Protein AF-A0A2V8IIF2-F1 (afdb_monomer)

Radius of gyration: 19.31 Å; Cα contacts (8 Å, |Δi|>4): 99; chains: 1; bounding box: 40×43×53 Å

Solvent-accessible surface area (backbone atoms only — not comparable t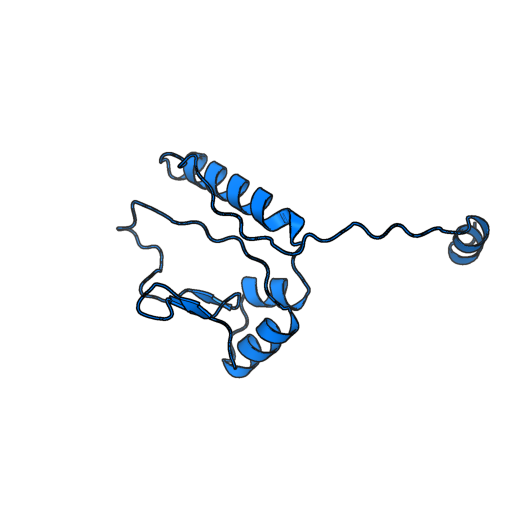o full-atom values): 7778 Å² total; per-residue (Å²): 139,75,65,63,38,61,63,99,86,48,75,47,25,42,50,62,49,45,80,28,81,90,73,53,88,54,96,81,60,86,79,83,87,87,86,56,81,77,66,63,26,68,60,32,46,52,42,28,61,74,69,70,45,87,36,78,55,23,60,44,32,46,72,57,64,67,64,84,45,24,62,58,52,42,55,52,49,52,52,50,41,38,76,75,72,51,79,79,86,74,89,78,80,91,81,90,69,94,76,75,83,75,85,84,85,80,93,78,59,67,68,59,53,25,67,73,73,75,96

Sequence (119 aa):
SMLVIADAKRAVAVAGVMGGAETEISSATKNVLLESANFDPLSIRKTSRALGLTTEASYRFERGADVEMARFACDRAAVLIEEVAGGTIFRDVIDVYPRRRTPVTATLRRQKIQGFLGV

Foldseek 3Di:
DFDFDDDPPGGQARPQFGGHPVLDDDPPDDDDDDFQDADQLVRLVVVCVVVVGDDPRSVCNVVGDDGVCRVVVRVVVQVVCCVPVNDDDDPDDDDDDPDDDDDDDDDDDPVVVCVVVVD

Structure (mmCIF, N/CA/C/O backbone):
data_AF-A0A2V8IIF2-F1
#
_entry.id   AF-A0A2V8IIF2-F1
#
loop_
_atom_site.group_PDB
_atom_site.id
_atom_site.type_symbol
_atom_site.label_atom_id
_atom_site.label_alt_id
_atom_site.label_comp_id
_atom_site.label_asym_id
_atom_site.label_entity_id
_atom_site.label_seq_id
_atom_site.pdbx_PDB_ins_code
_atom_site.Cartn_x
_atom_site.Cartn_y
_atom_site.Cartn_z
_atom_site.occupancy
_atom_site.B_iso_or_equiv
_atom_site.auth_seq_id
_atom_site.auth_comp_id
_atom_site.auth_asym_id
_atom_site.auth_atom_id
_atom_site.pdbx_PDB_model_num
ATOM 1 N N . SER A 1 1 ? -2.866 -18.467 8.503 1.00 80.88 1 SER A N 1
ATOM 2 C CA . SER A 1 1 ? -2.631 -18.206 7.070 1.00 80.88 1 SER A CA 1
ATOM 3 C C . SER A 1 1 ? -2.069 -16.802 6.913 1.00 80.88 1 SER A C 1
ATOM 5 O O . SER A 1 1 ? -2.293 -15.983 7.799 1.00 80.88 1 SER A O 1
ATOM 7 N N . MET A 1 2 ? -1.306 -16.547 5.848 1.00 94.62 2 MET A N 1
ATOM 8 C CA . MET A 1 2 ? -0.785 -15.219 5.489 1.00 94.62 2 MET A CA 1
ATOM 9 C C . MET A 1 2 ? -1.545 -14.708 4.264 1.00 94.62 2 MET A C 1
ATOM 11 O O . MET A 1 2 ? -1.897 -15.509 3.397 1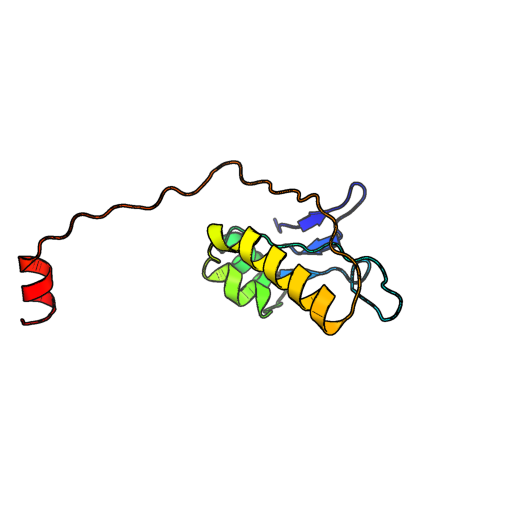.00 94.62 2 MET A O 1
ATOM 15 N N . LEU A 1 3 ? -1.817 -13.404 4.208 1.00 97.56 3 LEU A N 1
ATOM 16 C CA . LEU A 1 3 ? -2.445 -12.774 3.047 1.00 97.56 3 LEU A CA 1
ATOM 17 C C . LEU A 1 3 ? -1.384 -12.485 1.978 1.00 97.56 3 LEU A C 1
ATOM 19 O O . LEU A 1 3 ? -0.294 -12.007 2.293 1.00 97.56 3 LEU A O 1
ATOM 23 N N . VAL A 1 4 ? -1.718 -12.753 0.720 1.00 97.94 4 VAL A N 1
ATOM 24 C CA . VAL A 1 4 ? -0.845 -12.498 -0.429 1.00 97.94 4 VAL A CA 1
ATOM 25 C C . VAL A 1 4 ? -1.571 -11.657 -1.465 1.00 97.94 4 VAL A C 1
ATOM 27 O O . VAL A 1 4 ? -2.793 -11.741 -1.589 1.00 97.94 4 VAL A O 1
ATOM 30 N N . ILE A 1 5 ? -0.803 -10.880 -2.219 1.00 97.81 5 ILE A N 1
ATOM 31 C CA . ILE A 1 5 ? -1.241 -10.346 -3.509 1.00 97.81 5 ILE A CA 1
ATOM 32 C C . ILE A 1 5 ? -0.779 -11.349 -4.558 1.00 97.81 5 ILE A C 1
ATOM 34 O O . ILE A 1 5 ? 0.348 -11.847 -4.481 1.00 97.81 5 ILE A O 1
ATOM 38 N N . ALA A 1 6 ? -1.651 -11.689 -5.498 1.00 97.44 6 ALA A N 1
ATOM 39 C CA . ALA A 1 6 ? -1.392 -12.711 -6.499 1.00 97.44 6 ALA A CA 1
ATOM 40 C C . ALA A 1 6 ? -1.860 -12.254 -7.876 1.00 97.44 6 ALA A C 1
ATOM 42 O O . ALA A 1 6 ? -2.873 -11.563 -8.001 1.00 97.44 6 ALA A O 1
ATOM 43 N N . ASP A 1 7 ? -1.123 -12.674 -8.897 1.00 95.44 7 ASP A N 1
ATOM 44 C CA . ASP A 1 7 ? -1.596 -12.648 -10.273 1.00 95.44 7 ASP A CA 1
ATOM 45 C C . ASP A 1 7 ? -2.402 -13.929 -10.580 1.00 95.44 7 ASP A C 1
ATOM 47 O O . ASP A 1 7 ? -2.711 -14.732 -9.696 1.00 95.44 7 ASP A O 1
ATOM 51 N N . ALA A 1 8 ? -2.753 -14.143 -11.849 1.00 96.62 8 ALA A N 1
ATOM 52 C CA . ALA A 1 8 ? -3.527 -15.311 -12.274 1.00 96.62 8 ALA A CA 1
ATOM 53 C C . ALA A 1 8 ? -2.807 -16.665 -12.082 1.00 96.62 8 ALA A C 1
ATOM 55 O O . ALA A 1 8 ? -3.437 -17.713 -12.222 1.00 96.62 8 ALA A O 1
ATOM 56 N N . LYS A 1 9 ? -1.496 -16.667 -11.823 1.00 95.44 9 LYS A N 1
ATOM 57 C CA . LYS A 1 9 ? -0.646 -17.862 -11.760 1.00 95.44 9 LYS A CA 1
ATOM 58 C C . LYS A 1 9 ? -0.034 -18.082 -10.378 1.00 95.44 9 LYS A C 1
ATOM 60 O O . LYS A 1 9 ? 0.148 -19.236 -9.993 1.00 95.44 9 LYS A O 1
ATOM 65 N N . ARG A 1 10 ? 0.339 -17.021 -9.656 1.00 95.81 10 ARG A N 1
ATOM 66 C CA . ARG A 1 10 ? 1.125 -17.111 -8.416 1.00 95.81 10 ARG A CA 1
ATOM 67 C C . ARG A 1 10 ? 1.015 -15.873 -7.527 1.00 95.81 10 ARG A C 1
ATOM 69 O O . ARG A 1 10 ? 0.608 -14.798 -7.952 1.00 95.81 10 ARG A O 1
ATOM 76 N N . ALA A 1 11 ? 1.444 -16.035 -6.277 1.00 97.12 11 ALA A N 1
ATOM 77 C CA . ALA A 1 11 ? 1.664 -14.920 -5.363 1.00 97.12 11 ALA A CA 1
ATOM 78 C C . ALA A 1 11 ? 2.839 -14.048 -5.834 1.00 97.12 11 ALA A C 1
ATOM 80 O O . ALA A 1 11 ? 3.874 -14.574 -6.241 1.00 97.12 11 ALA A O 1
ATOM 81 N N . VAL A 1 12 ? 2.676 -12.730 -5.732 1.00 97.56 12 VAL A N 1
ATOM 82 C CA . VAL A 1 12 ? 3.665 -11.717 -6.130 1.00 97.56 12 VAL A CA 1
ATOM 83 C C . VAL A 1 12 ? 4.109 -10.825 -4.971 1.00 97.56 12 VAL A C 1
ATOM 85 O O . VAL A 1 12 ? 5.128 -10.159 -5.081 1.00 97.56 12 VAL A O 1
ATOM 88 N N . ALA A 1 13 ? 3.390 -10.811 -3.845 1.00 97.69 13 ALA A N 1
ATOM 89 C CA . ALA A 1 13 ? 3.796 -10.078 -2.646 1.00 97.69 13 ALA A CA 1
ATOM 90 C C . ALA A 1 13 ? 3.147 -10.641 -1.376 1.00 97.69 13 ALA A C 1
ATOM 92 O O . ALA A 1 13 ? 2.071 -11.250 -1.417 1.00 97.69 13 ALA A O 1
ATOM 93 N N . VAL A 1 14 ? 3.781 -10.383 -0.230 1.00 97.88 14 VAL A N 1
ATOM 94 C CA . VAL A 1 14 ? 3.171 -10.574 1.090 1.00 97.88 14 VAL A CA 1
ATOM 95 C C . VAL A 1 14 ? 2.416 -9.295 1.428 1.00 97.88 14 VAL A C 1
ATOM 97 O O . VAL A 1 14 ? 3.024 -8.259 1.715 1.00 97.88 14 VAL A O 1
ATOM 100 N N . ALA A 1 15 ? 1.088 -9.372 1.369 1.00 97.88 15 ALA A N 1
ATOM 101 C CA . ALA A 1 15 ? 0.208 -8.212 1.425 1.00 97.88 15 ALA A CA 1
ATOM 102 C C . ALA A 1 15 ? 0.476 -7.362 2.672 1.00 97.88 15 ALA A C 1
ATOM 104 O O . ALA A 1 15 ? 0.496 -7.883 3.787 1.00 97.88 15 ALA A O 1
ATOM 105 N N . GLY A 1 16 ? 0.718 -6.065 2.473 1.00 97.19 16 GLY A N 1
ATOM 106 C CA . GLY A 1 16 ? 0.998 -5.105 3.545 1.00 97.19 16 GLY A CA 1
ATOM 107 C C . GLY A 1 16 ? 2.311 -5.319 4.308 1.00 97.19 16 GLY A C 1
ATOM 108 O O . GLY A 1 16 ? 2.523 -4.651 5.319 1.00 97.19 16 GLY A O 1
ATOM 109 N N . VAL A 1 17 ? 3.187 -6.228 3.863 1.00 98.00 17 VAL A N 1
ATOM 110 C CA . VAL A 1 17 ? 4.476 -6.510 4.518 1.00 98.00 17 VAL A CA 1
ATOM 111 C C . VAL A 1 17 ? 5.649 -6.251 3.581 1.00 98.00 17 VAL A C 1
ATOM 113 O O . VAL A 1 17 ? 6.506 -5.432 3.916 1.00 98.00 17 VAL A O 1
ATOM 116 N N . MET A 1 18 ? 5.699 -6.931 2.431 1.00 97.88 18 MET A N 1
ATOM 117 C CA . MET A 1 18 ? 6.830 -6.860 1.502 1.00 97.88 18 MET A CA 1
ATOM 118 C C . MET A 1 18 ? 6.410 -7.241 0.076 1.00 97.88 18 MET A C 1
ATOM 120 O O . MET A 1 18 ? 5.660 -8.201 -0.113 1.00 97.88 18 MET A O 1
ATOM 124 N N . GLY A 1 19 ? 6.930 -6.517 -0.918 1.00 97.31 19 GLY A N 1
ATOM 125 C CA . GLY A 1 19 ? 6.803 -6.878 -2.333 1.00 97.31 19 GLY A CA 1
ATOM 126 C C . GLY A 1 19 ? 7.636 -8.112 -2.699 1.00 97.31 19 GLY A C 1
ATOM 127 O O . GLY A 1 19 ? 8.587 -8.460 -2.003 1.00 97.31 19 GLY A O 1
ATOM 128 N N . GLY A 1 20 ? 7.284 -8.797 -3.784 1.00 96.00 20 GLY A N 1
ATOM 129 C CA . GLY A 1 20 ? 8.104 -9.878 -4.332 1.00 96.00 20 GLY A CA 1
ATOM 130 C C . GLY A 1 20 ? 9.169 -9.355 -5.291 1.00 96.00 20 GLY A C 1
ATOM 131 O O . GLY A 1 20 ? 8.926 -8.418 -6.048 1.00 96.00 20 GLY A O 1
ATOM 132 N N . ALA A 1 21 ? 10.329 -10.013 -5.294 1.00 95.31 21 ALA A N 1
ATOM 133 C CA . ALA A 1 21 ? 11.478 -9.641 -6.124 1.00 95.31 21 ALA A CA 1
ATOM 134 C C . ALA A 1 21 ? 11.172 -9.650 -7.634 1.00 95.31 21 ALA A C 1
ATOM 136 O O . ALA A 1 21 ? 11.714 -8.857 -8.392 1.00 95.31 21 ALA A O 1
ATOM 137 N N . GLU A 1 22 ? 10.278 -10.528 -8.093 1.00 92.69 22 GLU A N 1
ATOM 138 C CA . GLU A 1 22 ? 9.939 -10.637 -9.520 1.00 92.69 22 GLU A CA 1
ATOM 139 C C . GLU A 1 22 ? 9.074 -9.479 -10.035 1.00 92.69 22 GLU A C 1
ATOM 141 O O . GLU A 1 22 ? 9.035 -9.234 -11.239 1.00 92.69 22 GLU A O 1
ATOM 146 N N . THR A 1 23 ? 8.374 -8.779 -9.140 1.00 94.12 23 THR A N 1
ATOM 147 C CA . THR A 1 23 ? 7.549 -7.601 -9.460 1.00 94.12 23 THR A CA 1
ATOM 148 C C . THR A 1 23 ? 8.174 -6.300 -8.961 1.00 94.12 23 THR A C 1
ATOM 150 O O . THR A 1 23 ? 7.532 -5.253 -8.992 1.00 94.12 23 THR A O 1
ATOM 153 N N . GLU A 1 24 ? 9.410 -6.360 -8.466 1.00 96.75 24 GLU A N 1
ATOM 154 C CA . GLU A 1 24 ? 10.143 -5.198 -7.984 1.00 96.75 24 GLU A CA 1
ATOM 155 C C . GLU A 1 24 ? 10.468 -4.234 -9.137 1.00 96.75 24 GLU A C 1
ATOM 157 O O . GLU A 1 24 ? 10.727 -4.633 -10.276 1.00 96.75 24 GLU A O 1
ATOM 162 N N . ILE A 1 25 ? 10.458 -2.933 -8.842 1.00 96.81 25 ILE A N 1
ATOM 163 C CA . ILE A 1 25 ? 10.897 -1.909 -9.791 1.00 96.81 25 ILE A CA 1
ATOM 164 C C . ILE A 1 25 ? 12.419 -1.997 -9.951 1.00 96.81 25 ILE A C 1
ATOM 166 O O . ILE A 1 25 ? 13.159 -2.014 -8.974 1.00 96.81 25 ILE A O 1
ATOM 170 N N . SER A 1 26 ? 12.897 -1.981 -11.194 1.00 97.06 26 SER A N 1
ATOM 171 C CA . SER A 1 26 ? 14.322 -1.955 -11.533 1.00 97.06 26 SER A CA 1
ATOM 172 C C . SER A 1 26 ? 14.649 -0.776 -12.451 1.00 97.06 26 SER A C 1
ATOM 174 O O . SER A 1 26 ? 13.760 -0.073 -12.933 1.00 97.06 26 SER A O 1
ATOM 176 N N . SER A 1 27 ? 15.931 -0.586 -12.772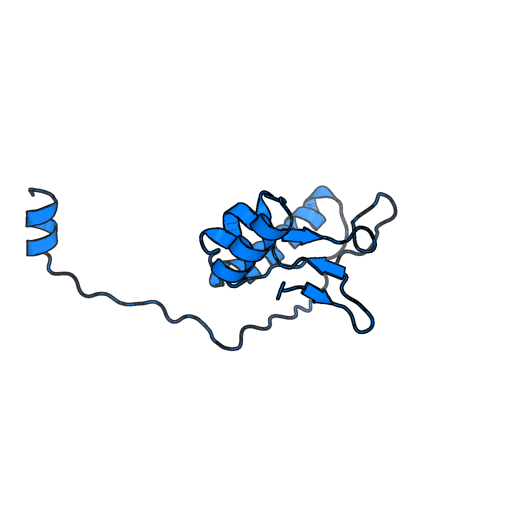 1.00 96.44 27 SER A N 1
ATOM 177 C CA . SER A 1 27 ? 16.371 0.415 -13.757 1.00 96.44 27 SER A CA 1
ATOM 178 C C . SER A 1 27 ? 15.803 0.187 -15.165 1.00 96.44 27 SER A C 1
ATOM 180 O O . SER A 1 27 ? 15.751 1.116 -15.973 1.00 96.44 27 SER A O 1
ATOM 182 N N . ALA A 1 28 ? 15.358 -1.036 -15.466 1.00 97.06 28 ALA A N 1
ATOM 183 C CA . ALA A 1 28 ? 14.729 -1.379 -16.733 1.00 97.06 28 ALA A CA 1
ATOM 184 C C . ALA A 1 28 ? 13.215 -1.095 -16.754 1.00 97.06 28 ALA A C 1
ATOM 186 O O . ALA A 1 28 ? 12.616 -1.117 -17.831 1.00 97.06 28 ALA A O 1
ATOM 187 N N . THR A 1 29 ? 12.586 -0.820 -15.605 1.00 97.19 29 THR A N 1
ATOM 188 C CA . THR A 1 29 ? 11.135 -0.617 -15.513 1.00 97.19 29 THR A CA 1
ATOM 189 C C . THR A 1 29 ? 10.704 0.628 -16.287 1.00 97.19 29 THR A C 1
ATOM 191 O O . THR A 1 29 ? 11.252 1.714 -16.114 1.00 97.19 29 THR A O 1
ATOM 194 N N . LYS A 1 30 ? 9.705 0.458 -17.161 1.00 95.69 30 LYS A N 1
ATOM 195 C CA . LYS A 1 30 ? 9.105 1.539 -17.967 1.00 95.69 30 LYS A CA 1
ATOM 196 C C . LYS A 1 30 ? 7.638 1.791 -17.648 1.00 95.69 30 LYS A C 1
ATOM 198 O O . LYS A 1 30 ? 7.176 2.912 -17.793 1.00 95.69 30 LYS A O 1
ATOM 203 N N . ASN A 1 31 ? 6.930 0.753 -17.213 1.00 96.50 31 ASN A N 1
ATOM 204 C CA . ASN A 1 31 ? 5.521 0.810 -16.856 1.00 96.50 31 ASN A CA 1
ATOM 205 C C . ASN A 1 31 ? 5.380 0.361 -15.405 1.00 96.50 31 ASN A C 1
ATOM 207 O O . ASN A 1 31 ? 5.978 -0.644 -15.017 1.00 96.50 31 ASN A O 1
ATOM 211 N N . VAL A 1 32 ? 4.600 1.101 -14.624 1.00 96.31 32 VAL A N 1
ATOM 212 C CA . VAL A 1 32 ? 4.408 0.852 -13.194 1.00 96.31 32 VAL A CA 1
ATOM 213 C C . VAL A 1 32 ? 2.918 0.725 -12.916 1.00 96.31 32 VAL A C 1
ATOM 215 O O . VAL A 1 32 ? 2.131 1.568 -13.339 1.00 96.31 32 VAL A O 1
ATOM 218 N N . LEU A 1 33 ? 2.544 -0.324 -12.187 1.00 96.25 33 LEU A N 1
ATOM 219 C CA . LEU A 1 33 ? 1.231 -0.439 -11.566 1.00 96.25 33 LEU A CA 1
ATOM 220 C C . LEU A 1 33 ? 1.358 0.018 -10.112 1.00 96.25 33 LEU A C 1
ATOM 222 O O . LEU A 1 33 ? 2.172 -0.528 -9.369 1.00 96.25 33 LEU A O 1
ATOM 226 N N . LEU A 1 34 ? 0.570 1.015 -9.713 1.00 96.94 34 LEU A N 1
ATOM 227 C CA . LEU A 1 34 ? 0.543 1.488 -8.333 1.00 96.94 34 LEU A CA 1
ATOM 228 C C . LEU A 1 34 ? -0.517 0.733 -7.535 1.00 96.94 34 LEU A C 1
ATOM 230 O O . LEU A 1 34 ? -1.694 0.731 -7.888 1.00 96.94 34 LEU A O 1
ATOM 234 N N . GLU A 1 35 ? -0.086 0.123 -6.436 1.00 97.50 35 GLU A N 1
ATOM 235 C CA . GLU A 1 35 ? -0.970 -0.460 -5.435 1.00 97.50 35 GLU A CA 1
ATOM 236 C C . GLU A 1 35 ? -1.096 0.493 -4.242 1.00 97.50 35 GLU A C 1
ATOM 238 O O . GLU A 1 35 ? -0.101 0.884 -3.630 1.00 97.50 35 GLU A O 1
ATOM 243 N N . SER A 1 36 ? -2.332 0.827 -3.879 1.00 97.31 36 SER A N 1
ATOM 244 C CA . SER A 1 36 ? -2.659 1.494 -2.621 1.00 97.31 36 SER A CA 1
ATOM 245 C C . SER A 1 36 ? -3.832 0.763 -1.989 1.00 97.31 36 SER A C 1
ATOM 247 O O . SER A 1 36 ? -4.933 0.740 -2.540 1.00 97.31 36 SER A O 1
ATOM 249 N N . ALA A 1 37 ? -3.580 0.111 -0.861 1.00 96.81 37 ALA A N 1
ATOM 250 C CA . ALA A 1 37 ? -4.490 -0.865 -0.284 1.00 96.81 37 ALA A CA 1
ATOM 251 C C . ALA A 1 37 ? -4.675 -0.652 1.219 1.00 96.81 37 ALA A C 1
ATOM 253 O O . ALA A 1 37 ? -3.904 0.043 1.882 1.00 96.81 37 ALA A O 1
ATOM 254 N N . ASN A 1 38 ? -5.709 -1.288 1.763 1.00 96.00 38 ASN A N 1
ATOM 255 C CA . ASN A 1 38 ? -5.958 -1.373 3.193 1.00 96.00 38 ASN A CA 1
ATOM 256 C C . ASN A 1 38 ? -6.093 -2.848 3.581 1.00 96.00 38 ASN A C 1
ATOM 258 O O . ASN A 1 38 ? -6.805 -3.605 2.920 1.00 96.00 38 ASN A O 1
ATOM 262 N N . PHE A 1 39 ? -5.409 -3.251 4.647 1.00 96.44 39 PHE A N 1
ATOM 263 C CA . PHE A 1 39 ? -5.374 -4.636 5.104 1.00 96.44 39 PHE A CA 1
ATOM 264 C C . PHE A 1 39 ? -5.822 -4.735 6.558 1.00 96.44 39 PHE A C 1
ATOM 266 O O . PHE A 1 39 ? -5.652 -3.795 7.333 1.00 96.44 39 PHE A O 1
ATOM 273 N N . ASP A 1 40 ? -6.342 -5.904 6.941 1.00 95.88 40 ASP A N 1
ATOM 274 C CA . ASP A 1 40 ? -6.673 -6.197 8.335 1.00 95.88 40 ASP A CA 1
ATOM 275 C C . ASP A 1 40 ? -5.419 -6.069 9.231 1.00 95.88 40 ASP A C 1
ATOM 277 O O . ASP A 1 40 ? -4.465 -6.839 9.053 1.00 95.88 40 ASP A O 1
ATOM 281 N N . PRO A 1 41 ? -5.399 -5.144 10.213 1.00 97.25 41 PRO A N 1
ATOM 282 C CA . PRO A 1 41 ? -4.211 -4.882 11.026 1.00 97.25 41 PRO A CA 1
ATOM 283 C C . PRO A 1 41 ? -3.708 -6.108 11.796 1.00 97.25 41 PRO A C 1
ATOM 285 O O . PRO A 1 41 ? -2.500 -6.295 11.970 1.00 97.25 41 PRO A O 1
ATOM 288 N N . LEU A 1 42 ? -4.623 -6.978 12.243 1.00 97.25 42 LEU A N 1
ATOM 289 C CA . LEU A 1 42 ? -4.272 -8.191 12.982 1.00 97.25 42 LEU A CA 1
ATOM 290 C C . LEU A 1 42 ? -3.596 -9.226 12.076 1.00 97.25 42 LEU A C 1
ATOM 292 O O . LEU A 1 42 ? -2.640 -9.879 12.505 1.00 97.25 42 LEU A O 1
ATOM 296 N N . SER A 1 43 ? -4.063 -9.369 10.837 1.00 97.69 43 SER A N 1
ATOM 297 C CA . SER A 1 43 ? -3.458 -10.217 9.808 1.00 97.69 43 SER A CA 1
ATOM 298 C C . SER A 1 43 ? -2.038 -9.762 9.469 1.00 97.69 43 SER A C 1
ATOM 300 O O . SER A 1 43 ? -1.114 -10.586 9.475 1.00 97.69 43 SER A O 1
ATOM 302 N N . ILE A 1 44 ? -1.832 -8.452 9.275 1.00 98.12 44 ILE A N 1
ATOM 303 C CA . ILE A 1 44 ? -0.498 -7.886 9.025 1.00 98.12 44 ILE A CA 1
ATOM 304 C C . ILE A 1 44 ? 0.430 -8.145 10.207 1.00 98.12 44 ILE A C 1
ATOM 306 O O . ILE A 1 44 ? 1.512 -8.697 10.016 1.00 98.12 44 ILE A O 1
ATOM 310 N N . ARG A 1 45 ? -0.015 -7.860 11.437 1.00 97.56 45 ARG A N 1
ATOM 311 C CA . ARG A 1 45 ? 0.782 -8.094 12.652 1.00 97.56 45 ARG A CA 1
ATOM 312 C C . ARG A 1 45 ? 1.222 -9.545 12.797 1.00 97.56 45 ARG A C 1
ATOM 314 O O . ARG A 1 45 ? 2.369 -9.819 13.148 1.00 97.56 45 ARG A O 1
ATOM 321 N N . LYS A 1 46 ? 0.305 -10.488 12.561 1.00 97.94 46 LYS A N 1
ATOM 322 C CA . LYS A 1 46 ? 0.603 -11.926 12.628 1.00 97.94 46 LYS A CA 1
ATOM 323 C C . LYS A 1 46 ? 1.624 -12.322 11.561 1.00 97.94 46 LYS A C 1
ATOM 325 O O . LYS A 1 46 ? 2.567 -13.038 11.880 1.00 97.94 46 LYS A O 1
ATOM 330 N N . THR A 1 47 ? 1.454 -11.834 10.335 1.00 98.25 47 THR A N 1
ATOM 331 C CA . THR A 1 47 ? 2.324 -12.150 9.192 1.00 98.25 47 THR A CA 1
ATOM 332 C C . THR A 1 47 ? 3.727 -11.557 9.361 1.00 98.25 47 THR A C 1
ATOM 334 O O . THR A 1 47 ? 4.707 -12.294 9.294 1.00 98.25 47 THR A O 1
ATOM 337 N N . SER A 1 48 ?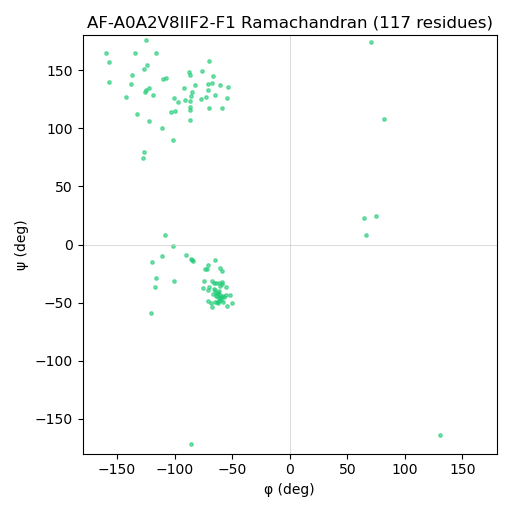 3.819 -10.264 9.683 1.00 97.69 48 SER A N 1
ATOM 338 C CA . SER A 1 48 ? 5.053 -9.529 10.011 1.00 97.69 48 SER A CA 1
ATOM 339 C C . SER A 1 48 ? 5.887 -10.265 11.068 1.00 97.69 48 SER A C 1
ATOM 341 O O . SER A 1 48 ? 7.057 -10.580 10.848 1.00 97.69 48 SER A O 1
ATOM 343 N N . ARG A 1 49 ? 5.255 -10.662 12.184 1.00 97.31 49 ARG A N 1
ATOM 344 C CA . ARG A 1 49 ? 5.916 -11.426 13.255 1.00 97.31 49 ARG A CA 1
ATOM 345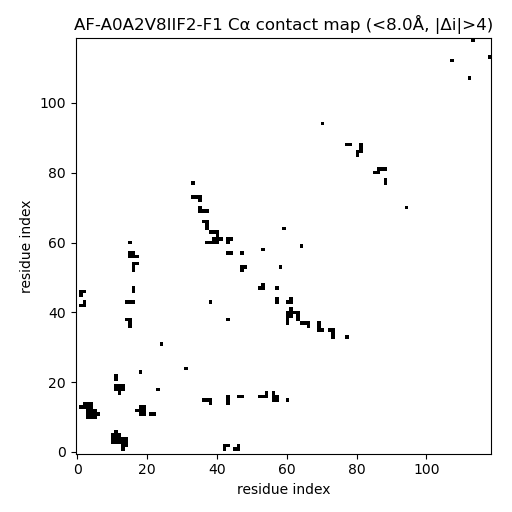 C C . ARG A 1 49 ? 6.337 -12.827 12.834 1.00 97.31 49 ARG A C 1
ATOM 347 O O . ARG A 1 49 ? 7.429 -13.247 13.196 1.00 97.31 49 ARG A O 1
ATOM 354 N N . ALA A 1 50 ? 5.486 -13.548 12.107 1.00 98.00 50 ALA A N 1
ATOM 355 C CA . ALA A 1 50 ? 5.787 -14.910 11.672 1.00 98.00 50 ALA A CA 1
ATOM 356 C C . ALA A 1 50 ? 6.986 -14.966 10.713 1.00 98.00 50 ALA A C 1
ATOM 358 O O . ALA A 1 50 ? 7.740 -15.933 10.744 1.00 98.00 50 ALA A O 1
ATOM 359 N N . LEU A 1 51 ? 7.167 -13.929 9.892 1.00 97.44 51 LEU A N 1
ATOM 360 C CA . LEU A 1 51 ? 8.291 -13.810 8.962 1.00 97.44 51 LEU A CA 1
ATOM 361 C C . LEU A 1 51 ? 9.513 -13.104 9.572 1.00 97.44 51 LEU A C 1
ATOM 363 O O . LEU A 1 51 ? 10.563 -13.068 8.941 1.00 97.44 51 LEU A O 1
ATOM 367 N N . GLY A 1 52 ? 9.389 -12.517 10.768 1.00 97.69 52 GLY A N 1
ATOM 368 C CA . GLY A 1 52 ? 10.437 -11.674 11.351 1.00 97.69 52 GLY A CA 1
ATOM 369 C C . GLY A 1 52 ? 10.707 -10.393 10.551 1.00 97.69 52 GLY A C 1
ATOM 370 O O . GLY A 1 52 ? 11.794 -9.830 10.649 1.00 97.69 52 GLY A O 1
ATOM 371 N N . LEU A 1 53 ? 9.735 -9.930 9.755 1.00 96.94 53 LEU A N 1
ATOM 372 C CA . LEU A 1 53 ? 9.873 -8.796 8.839 1.00 96.94 53 LEU A CA 1
ATOM 373 C C . LEU A 1 53 ? 9.038 -7.610 9.317 1.00 96.94 53 LEU A C 1
ATOM 375 O O . LEU A 1 53 ? 7.833 -7.540 9.083 1.00 96.94 53 LEU A O 1
ATOM 379 N N . THR A 1 54 ? 9.702 -6.645 9.951 1.00 96.69 54 THR A N 1
ATOM 380 C CA . THR A 1 54 ? 9.099 -5.347 10.276 1.00 96.69 54 THR A CA 1
ATOM 381 C C . THR A 1 54 ? 9.538 -4.325 9.237 1.00 96.69 54 THR A C 1
ATOM 383 O O . THR A 1 54 ? 10.721 -4.008 9.145 1.00 96.69 54 THR A O 1
ATOM 386 N N . THR A 1 55 ? 8.590 -3.819 8.454 1.00 97.88 55 THR A N 1
ATOM 387 C CA . THR A 1 55 ? 8.816 -2.776 7.452 1.00 97.88 55 THR A CA 1
ATOM 388 C C . THR A 1 55 ? 8.037 -1.524 7.825 1.00 97.88 55 THR A C 1
ATOM 390 O O . THR A 1 55 ? 7.104 -1.555 8.629 1.00 97.88 55 THR A O 1
ATOM 393 N N . GLU A 1 56 ? 8.383 -0.409 7.193 1.00 97.62 56 GLU A N 1
ATOM 394 C CA . GLU A 1 56 ? 7.616 0.831 7.294 1.00 97.62 56 GLU A CA 1
ATOM 395 C C . GLU A 1 56 ? 6.136 0.628 6.905 1.00 97.62 56 GLU A C 1
ATOM 397 O O . GLU A 1 56 ? 5.236 1.199 7.531 1.00 97.62 56 GLU A O 1
ATOM 402 N N . ALA A 1 57 ? 5.867 -0.222 5.908 1.00 97.25 57 ALA A N 1
ATOM 403 C CA . ALA A 1 57 ? 4.511 -0.578 5.502 1.00 97.25 57 ALA A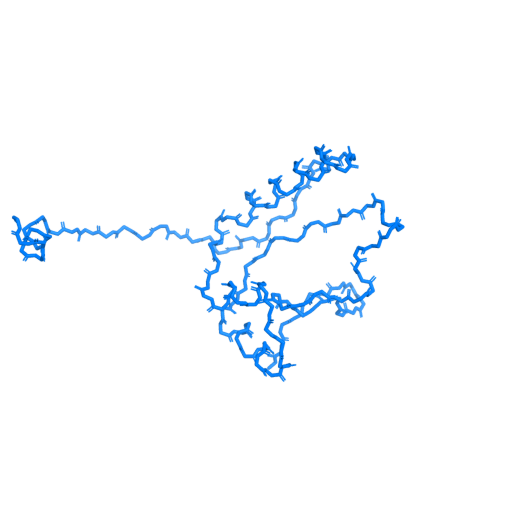 CA 1
ATOM 404 C C . ALA A 1 57 ? 3.794 -1.394 6.587 1.00 97.25 57 ALA A C 1
ATOM 406 O O . ALA A 1 57 ? 2.726 -0.979 7.051 1.00 97.25 57 ALA A O 1
ATOM 407 N N . SER A 1 58 ? 4.393 -2.501 7.051 1.00 97.31 58 SER A N 1
ATOM 408 C CA . SER A 1 58 ? 3.746 -3.353 8.056 1.00 97.31 58 SER A CA 1
ATOM 409 C C . SER A 1 58 ? 3.504 -2.595 9.359 1.00 97.31 58 SER A C 1
ATOM 411 O O . SER A 1 58 ? 2.406 -2.661 9.909 1.00 97.31 58 SER A O 1
ATOM 413 N N . TYR A 1 59 ? 4.452 -1.759 9.787 1.00 97.44 59 TYR A N 1
ATOM 414 C CA . TYR A 1 59 ? 4.308 -0.902 10.963 1.00 97.44 59 TYR A CA 1
ATOM 415 C C . TYR A 1 59 ? 3.066 0.005 10.908 1.00 97.44 59 TYR A C 1
ATOM 417 O O . TYR A 1 59 ? 2.359 0.142 11.917 1.00 97.44 59 TYR A O 1
ATOM 425 N N . ARG A 1 60 ? 2.799 0.625 9.748 1.00 97.06 60 ARG A N 1
ATOM 426 C CA . ARG A 1 60 ? 1.628 1.493 9.535 1.00 97.06 60 ARG A CA 1
ATOM 427 C C . ARG A 1 60 ? 0.338 0.677 9.496 1.00 97.06 60 ARG A C 1
ATOM 429 O O . ARG A 1 60 ? -0.606 1.008 10.211 1.00 97.06 60 ARG A O 1
ATOM 436 N N . PHE A 1 61 ? 0.304 -0.411 8.728 1.00 97.69 61 PHE A N 1
ATOM 437 C CA . PHE A 1 61 ? -0.902 -1.234 8.605 1.00 97.69 61 PHE A CA 1
ATOM 438 C C . PHE A 1 61 ? -1.296 -1.929 9.914 1.00 97.69 61 PHE A C 1
ATOM 440 O O . PHE A 1 61 ? -2.486 -2.020 10.206 1.00 97.69 61 PHE A O 1
ATOM 447 N N . GLU A 1 62 ? -0.338 -2.321 10.761 1.00 97.06 62 GLU A N 1
ATOM 448 C CA . GLU A 1 62 ? -0.610 -2.863 12.104 1.00 97.06 62 GLU A CA 1
ATOM 449 C C . GLU A 1 62 ? -1.391 -1.899 13.016 1.00 97.06 62 GLU A C 1
ATOM 451 O O . GLU A 1 62 ? -2.028 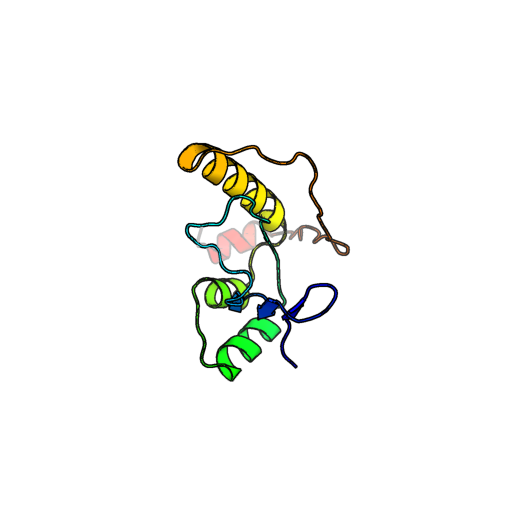-2.340 13.974 1.00 97.06 62 GLU A O 1
ATOM 456 N N . ARG A 1 63 ? -1.346 -0.589 12.741 1.00 96.62 63 ARG A N 1
ATOM 457 C CA . ARG A 1 63 ? -2.037 0.462 13.514 1.00 96.62 63 ARG A CA 1
ATOM 458 C C . ARG A 1 63 ? -3.327 0.948 12.859 1.00 96.62 63 ARG A C 1
ATOM 460 O O . ARG A 1 63 ? -4.017 1.780 13.440 1.00 96.62 63 ARG A O 1
ATOM 467 N N . GLY A 1 64 ? -3.661 0.400 11.693 1.00 94.44 64 GLY A N 1
ATOM 468 C CA . GLY A 1 64 ? -4.785 0.834 10.877 1.00 94.44 64 GLY A CA 1
ATOM 469 C C . GLY A 1 64 ? -4.424 2.047 10.026 1.00 94.44 64 GLY A C 1
ATOM 470 O O . GLY A 1 64 ? -4.301 3.162 10.526 1.00 94.44 64 GLY A O 1
ATOM 471 N N . ALA A 1 65 ? -4.293 1.826 8.720 1.00 93.06 65 ALA A N 1
ATOM 472 C CA . ALA A 1 65 ? -4.276 2.912 7.750 1.00 93.06 65 ALA A CA 1
ATOM 473 C C . ALA A 1 65 ? -5.704 3.438 7.534 1.00 93.06 65 ALA A C 1
ATOM 475 O O . ALA A 1 65 ? -6.672 2.675 7.624 1.00 93.06 65 ALA A O 1
ATOM 476 N N . ASP A 1 66 ? -5.836 4.727 7.226 1.00 93.00 66 ASP A N 1
ATOM 477 C CA . ASP A 1 66 ? -7.123 5.280 6.816 1.00 93.00 66 ASP A CA 1
ATOM 478 C C . ASP A 1 66 ? -7.488 4.755 5.422 1.00 93.00 66 ASP A C 1
ATOM 480 O O . ASP A 1 66 ? -6.774 4.976 4.445 1.00 93.00 66 ASP A O 1
ATOM 484 N N . VAL A 1 67 ? -8.592 4.019 5.345 1.00 93.75 67 VAL A N 1
ATOM 485 C CA . VAL A 1 67 ? -9.082 3.407 4.107 1.00 93.75 67 VAL A CA 1
ATOM 486 C C . VAL A 1 67 ? -9.548 4.454 3.095 1.00 93.75 67 VAL A C 1
ATOM 488 O O . VAL A 1 67 ? -9.350 4.262 1.898 1.00 93.75 67 VAL A O 1
ATOM 491 N N . GLU A 1 68 ? -10.066 5.595 3.558 1.00 94.31 68 GLU A N 1
ATOM 492 C CA . GLU A 1 68 ? -10.509 6.678 2.670 1.00 94.31 68 GLU A CA 1
ATOM 493 C C . GLU A 1 68 ? -9.319 7.390 2.002 1.00 94.31 68 GLU A C 1
ATOM 495 O O . GLU A 1 68 ? -9.468 8.041 0.968 1.00 94.31 68 GLU A O 1
ATOM 500 N N . MET A 1 69 ? -8.108 7.215 2.543 1.00 95.56 69 MET A N 1
ATOM 501 C CA . MET A 1 69 ? -6.885 7.795 1.989 1.00 95.56 69 MET A CA 1
ATOM 502 C C . MET A 1 69 ? -6.255 6.949 0.883 1.00 95.56 69 MET A C 1
ATOM 504 O O . MET A 1 69 ? -5.396 7.468 0.171 1.00 95.56 69 MET A O 1
ATOM 508 N N . ALA A 1 70 ? -6.658 5.685 0.699 1.00 95.62 70 ALA A N 1
ATOM 509 C CA . ALA A 1 70 ? -6.007 4.783 -0.254 1.00 95.62 70 ALA A CA 1
ATOM 510 C C . ALA A 1 70 ? -6.023 5.355 -1.681 1.00 95.62 70 ALA A C 1
ATOM 512 O O . ALA A 1 70 ? -4.973 5.462 -2.322 1.00 95.62 70 ALA A O 1
ATOM 513 N N . ARG A 1 71 ? -7.193 5.808 -2.147 1.00 95.50 71 ARG A N 1
ATOM 514 C CA . ARG A 1 71 ? -7.338 6.395 -3.482 1.00 95.50 71 ARG A CA 1
ATOM 515 C C . ARG A 1 71 ? -6.561 7.701 -3.628 1.00 95.50 71 ARG A C 1
ATOM 517 O O . ARG A 1 71 ? -5.781 7.843 -4.564 1.00 95.50 71 ARG A O 1
ATOM 524 N N . PHE A 1 72 ? -6.731 8.622 -2.680 1.00 96.75 72 PHE A N 1
ATOM 525 C CA . PHE A 1 72 ? -6.034 9.909 -2.692 1.00 96.75 72 PHE A CA 1
ATOM 526 C C . PHE A 1 72 ? -4.507 9.738 -2.709 1.00 96.75 72 PHE A C 1
ATOM 528 O O . PHE A 1 72 ? -3.814 10.403 -3.475 1.00 96.75 72 PHE A O 1
ATOM 535 N N . ALA A 1 73 ? -3.976 8.830 -1.885 1.00 97.56 73 ALA A N 1
ATOM 536 C CA . ALA A 1 73 ? -2.545 8.558 -1.817 1.00 97.56 73 ALA A CA 1
ATOM 537 C C . ALA A 1 73 ? -2.013 7.942 -3.120 1.00 97.56 73 ALA A C 1
ATOM 539 O O . ALA A 1 73 ? -0.922 8.313 -3.551 1.00 97.56 73 ALA A O 1
ATOM 540 N N . CYS A 1 74 ? -2.787 7.058 -3.763 1.00 97.56 74 CYS A N 1
ATOM 541 C CA . CYS A 1 74 ? -2.436 6.476 -5.061 1.00 97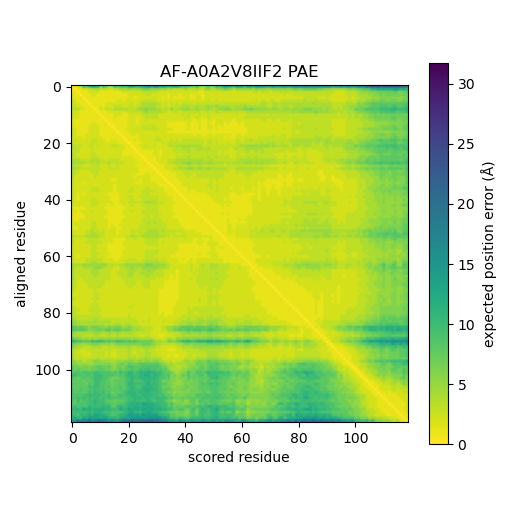.56 74 CYS A CA 1
ATOM 542 C C . CYS A 1 74 ? -2.343 7.556 -6.146 1.00 97.56 74 CYS A C 1
ATOM 544 O O . CYS A 1 74 ? -1.318 7.674 -6.816 1.00 97.56 74 CYS A O 1
ATOM 546 N N . ASP A 1 75 ? -3.373 8.400 -6.251 1.00 96.88 75 ASP A N 1
ATOM 547 C CA . ASP A 1 75 ? -3.423 9.486 -7.233 1.00 96.88 75 ASP A CA 1
ATOM 548 C C . ASP A 1 75 ? -2.281 10.488 -6.997 1.00 96.88 75 ASP A C 1
ATOM 550 O O . ASP A 1 75 ? -1.600 10.899 -7.938 1.00 96.88 75 ASP A O 1
ATOM 554 N N . ARG A 1 76 ? -1.993 10.836 -5.733 1.00 97.94 76 ARG A N 1
ATOM 555 C CA . ARG A 1 76 ? -0.864 11.720 -5.415 1.00 97.94 76 ARG A CA 1
ATOM 556 C C . ARG A 1 76 ? 0.482 11.087 -5.766 1.00 97.94 76 ARG A C 1
ATOM 558 O O . ARG A 1 76 ? 1.357 11.802 -6.252 1.00 97.94 76 ARG A O 1
ATOM 565 N N . ALA A 1 77 ? 0.656 9.787 -5.533 1.00 97.50 77 ALA A N 1
ATOM 566 C CA . ALA A 1 77 ? 1.869 9.075 -5.921 1.00 97.50 77 ALA A CA 1
ATOM 567 C C . ALA A 1 77 ? 2.041 9.051 -7.448 1.00 97.50 77 ALA A C 1
ATOM 569 O O . ALA A 1 77 ? 3.143 9.307 -7.924 1.00 97.50 77 ALA A O 1
ATOM 570 N N . ALA A 1 78 ? 0.964 8.831 -8.211 1.00 97.25 78 ALA A N 1
ATOM 571 C CA . ALA A 1 78 ? 0.993 8.878 -9.673 1.00 97.25 78 ALA A CA 1
ATOM 572 C C . ALA A 1 78 ? 1.435 10.253 -10.196 1.00 97.25 78 ALA A C 1
ATOM 574 O O . ALA A 1 78 ? 2.343 10.326 -11.023 1.00 97.25 78 ALA A O 1
ATOM 575 N N . VAL A 1 79 ? 0.857 11.335 -9.657 1.00 97.44 79 VAL A N 1
ATOM 576 C CA . VAL A 1 79 ? 1.244 12.715 -10.001 1.00 97.44 79 VAL A CA 1
ATOM 577 C C . VAL A 1 79 ? 2.705 12.983 -9.651 1.00 97.44 79 VAL A C 1
ATOM 579 O O . VAL A 1 79 ? 3.439 13.509 -10.476 1.00 97.44 79 VAL A O 1
ATOM 582 N N . LEU A 1 80 ? 3.159 12.581 -8.460 1.00 98.00 80 LEU A N 1
ATOM 583 C CA . LEU A 1 80 ? 4.562 12.749 -8.072 1.00 98.00 80 LEU A CA 1
ATOM 584 C C . LEU A 1 80 ? 5.510 12.007 -9.015 1.00 98.00 80 LEU A C 1
ATOM 586 O O . LEU A 1 80 ? 6.539 12.557 -9.386 1.00 98.00 80 LEU A O 1
ATOM 590 N N . ILE A 1 81 ? 5.180 10.772 -9.398 1.00 96.75 81 ILE A N 1
ATOM 591 C CA . ILE A 1 81 ? 5.996 9.980 -10.325 1.00 96.75 81 ILE A CA 1
ATOM 592 C C . ILE A 1 81 ? 6.069 10.666 -11.691 1.00 96.75 81 ILE A C 1
ATOM 594 O O . ILE A 1 81 ? 7.163 10.789 -12.235 1.00 96.75 81 ILE A O 1
ATOM 598 N N . GLU A 1 82 ? 4.947 11.162 -12.216 1.00 97.00 82 GLU A N 1
ATOM 599 C CA . GLU A 1 82 ? 4.929 11.935 -13.463 1.00 97.00 82 GLU A CA 1
ATOM 600 C C . GLU A 1 82 ? 5.796 13.203 -13.361 1.00 97.00 82 GLU A C 1
ATOM 602 O O . GLU A 1 82 ? 6.617 13.451 -14.244 1.00 97.00 82 GLU A O 1
ATOM 607 N N . GLU A 1 83 ? 5.680 13.957 -12.263 1.00 97.75 83 GLU A N 1
ATOM 608 C CA . GLU A 1 83 ? 6.446 15.188 -12.013 1.00 97.75 83 GLU A CA 1
ATOM 609 C C . GLU A 1 83 ? 7.964 14.942 -11.942 1.00 97.75 83 GLU A C 1
ATOM 611 O O . GLU A 1 83 ? 8.740 15.745 -12.462 1.00 97.75 83 GLU A O 1
ATOM 616 N N . VAL A 1 84 ? 8.405 13.859 -11.286 1.00 97.62 84 VAL A N 1
ATOM 617 C CA . VAL A 1 84 ? 9.834 13.644 -10.972 1.00 97.62 84 VAL A CA 1
ATOM 618 C C . VAL A 1 84 ? 10.553 12.683 -11.914 1.00 97.62 84 VAL A C 1
ATOM 620 O O . VAL A 1 84 ? 11.756 12.824 -12.124 1.00 97.62 84 VAL A O 1
ATOM 623 N N . ALA A 1 85 ? 9.850 11.689 -12.454 1.00 95.75 8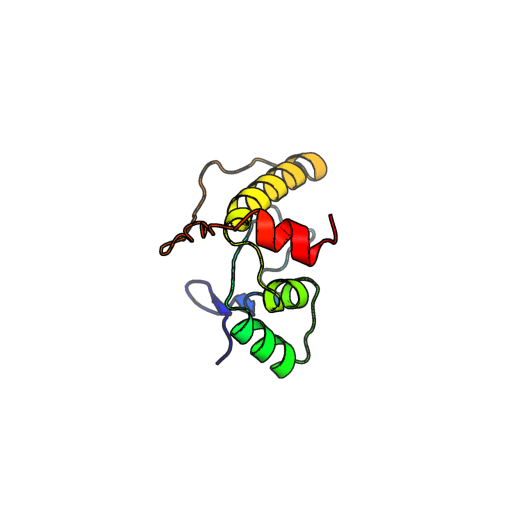5 ALA A N 1
ATOM 624 C CA . ALA A 1 85 ? 10.422 10.643 -13.302 1.00 95.75 85 ALA A CA 1
ATOM 625 C C . ALA A 1 85 ? 9.959 10.749 -14.763 1.00 95.75 85 ALA A C 1
ATOM 627 O O . ALA A 1 85 ? 10.511 10.066 -15.631 1.00 95.75 85 ALA A O 1
ATOM 628 N N . GLY A 1 86 ? 8.977 11.610 -15.044 1.00 91.94 86 GLY A N 1
ATOM 629 C CA . GLY A 1 86 ? 8.293 11.645 -16.328 1.00 91.94 86 GLY A CA 1
ATOM 630 C C . GLY A 1 86 ? 7.398 10.421 -16.535 1.00 91.94 86 GLY A C 1
ATOM 631 O O . GLY A 1 86 ? 7.367 9.482 -15.741 1.00 91.94 86 GLY A O 1
ATOM 632 N N . GLY A 1 87 ? 6.647 10.429 -17.632 1.00 92.56 87 GLY A N 1
ATOM 633 C CA . GLY A 1 87 ? 5.703 9.368 -17.969 1.00 92.56 87 GLY A CA 1
ATOM 634 C C . GLY A 1 87 ? 4.340 9.934 -18.331 1.00 92.56 87 GLY A C 1
ATOM 635 O O . GLY A 1 87 ? 4.204 11.112 -18.651 1.00 92.56 87 GLY A O 1
ATOM 636 N N . THR A 1 88 ? 3.330 9.074 -18.337 1.00 96.44 88 THR A N 1
ATOM 637 C CA . THR A 1 88 ? 1.947 9.483 -18.583 1.00 96.44 88 THR A CA 1
ATOM 638 C C . THR A 1 88 ? 1.041 8.672 -17.684 1.00 96.44 88 THR A C 1
ATOM 640 O O . THR A 1 88 ? 1.101 7.439 -17.681 1.00 96.44 88 THR A O 1
ATOM 643 N N . ILE A 1 89 ? 0.198 9.362 -16.924 1.00 96.81 89 ILE A N 1
ATOM 644 C CA . ILE A 1 89 ? -0.767 8.711 -16.043 1.00 96.81 89 ILE A CA 1
ATOM 645 C C . ILE A 1 89 ? -1.883 8.084 -16.886 1.00 96.81 89 ILE A C 1
ATOM 647 O O . ILE A 1 89 ? -2.520 8.744 -17.713 1.00 96.81 89 ILE A O 1
ATOM 651 N N . PHE A 1 90 ? -2.132 6.793 -16.670 1.00 94.69 90 PHE A N 1
ATOM 652 C CA . PHE A 1 90 ? -3.274 6.113 -17.271 1.00 94.69 90 PHE A CA 1
ATOM 653 C C . PHE A 1 90 ? -4.576 6.591 -16.617 1.00 94.69 90 PHE A C 1
ATOM 655 O O . PHE A 1 90 ? -4.635 6.779 -15.406 1.00 94.69 90 PHE A O 1
ATOM 662 N N . ARG A 1 91 ? -5.622 6.820 -17.421 1.00 88.81 91 ARG A N 1
ATOM 663 C CA . ARG A 1 91 ? -6.856 7.468 -16.941 1.00 88.81 91 ARG A CA 1
ATOM 664 C C . ARG A 1 91 ? -7.725 6.562 -16.077 1.00 88.81 91 ARG A C 1
ATOM 666 O O . ARG A 1 91 ? -8.433 7.068 -15.209 1.00 88.81 91 ARG A O 1
ATOM 673 N N . ASP A 1 92 ? -7.697 5.259 -16.335 1.00 93.19 92 ASP A N 1
ATOM 674 C CA . ASP A 1 92 ? -8.561 4.325 -15.628 1.00 93.19 92 ASP A CA 1
ATOM 675 C C . ASP A 1 92 ? -7.920 3.844 -14.332 1.00 93.19 92 ASP A C 1
ATOM 677 O O . ASP A 1 92 ? -6.705 3.686 -14.209 1.00 93.19 92 ASP A O 1
ATOM 681 N N . VAL A 1 93 ? -8.785 3.568 -13.365 1.00 94.38 93 VAL A N 1
ATOM 682 C CA . VAL A 1 93 ? -8.425 3.153 -12.016 1.00 94.38 93 VAL A CA 1
ATOM 683 C C . VAL A 1 93 ? -9.352 2.034 -11.578 1.00 94.38 93 VAL A C 1
ATOM 685 O O . VAL A 1 93 ? -10.561 2.076 -11.809 1.00 94.38 93 VAL A O 1
ATOM 688 N N . ILE A 1 94 ? -8.777 1.031 -10.925 1.00 96.31 94 ILE A N 1
ATOM 689 C CA . ILE A 1 94 ? -9.532 -0.058 -10.319 1.00 96.31 94 ILE A CA 1
ATOM 690 C C . ILE A 1 94 ? -9.572 0.201 -8.815 1.00 96.31 94 ILE A C 1
ATOM 692 O O . ILE A 1 94 ? -8.542 0.156 -8.150 1.00 96.31 94 ILE A O 1
ATOM 696 N N . ASP A 1 95 ? -10.766 0.474 -8.291 1.00 95.69 95 ASP A N 1
ATOM 697 C CA . ASP A 1 95 ? -11.011 0.683 -6.862 1.00 95.69 95 ASP A CA 1
ATOM 698 C C . ASP A 1 95 ? -12.050 -0.326 -6.355 1.00 95.69 95 ASP A C 1
ATOM 700 O O . ASP A 1 95 ? -13.244 -0.233 -6.656 1.00 95.69 95 ASP A O 1
ATOM 704 N N . VAL A 1 96 ? -11.584 -1.328 -5.606 1.00 96.38 96 VAL A N 1
ATOM 705 C CA . VAL A 1 96 ? -12.428 -2.390 -5.046 1.00 96.38 96 VAL A CA 1
ATOM 706 C C . VAL A 1 96 ? -12.682 -2.101 -3.572 1.00 96.38 96 VAL A C 1
ATOM 708 O O . VAL A 1 96 ? -11.957 -2.572 -2.696 1.00 96.38 96 VAL A O 1
ATOM 711 N N . TYR A 1 97 ? -13.762 -1.366 -3.294 1.00 94.62 97 TYR A N 1
ATOM 712 C CA . TYR A 1 97 ? -14.152 -1.014 -1.929 1.00 94.62 97 TYR A CA 1
ATOM 713 C C . TYR A 1 97 ? -15.622 -1.366 -1.611 1.00 94.62 97 TYR A C 1
ATOM 715 O O . TYR A 1 97 ? -16.487 -0.489 -1.534 1.00 94.62 97 TYR A O 1
ATOM 723 N N . PRO A 1 98 ? -15.943 -2.663 -1.419 1.00 92.50 98 PRO A N 1
ATOM 724 C CA . PRO A 1 98 ? -17.327 -3.146 -1.348 1.00 92.50 98 PRO A CA 1
ATOM 725 C C . PRO A 1 98 ? -18.067 -2.760 -0.060 1.00 92.50 98 PRO A C 1
ATOM 727 O O . PRO A 1 98 ? -19.294 -2.781 -0.024 1.00 92.50 98 PRO A O 1
ATOM 730 N N . ARG A 1 99 ? -17.343 -2.439 1.019 1.00 90.69 99 ARG A N 1
ATOM 731 C CA . ARG A 1 99 ? -17.913 -2.069 2.324 1.00 90.69 99 ARG A CA 1
ATOM 732 C C . ARG A 1 99 ? -17.336 -0.739 2.786 1.00 90.69 99 ARG A C 1
ATOM 734 O O . ARG A 1 99 ? -16.420 -0.709 3.606 1.00 90.69 99 ARG A O 1
ATOM 741 N N . ARG A 1 100 ? -17.873 0.349 2.235 1.00 90.50 100 ARG A N 1
ATOM 742 C CA . ARG A 1 100 ? -17.462 1.711 2.589 1.00 90.50 100 ARG A CA 1
ATOM 743 C C . ARG A 1 100 ? -17.710 2.000 4.064 1.00 90.50 100 ARG A C 1
ATOM 745 O O . ARG A 1 100 ? -18.753 1.633 4.611 1.00 90.50 100 ARG A O 1
ATOM 752 N N . ARG A 1 101 ? -16.746 2.654 4.709 1.00 88.31 101 ARG A N 1
ATOM 753 C CA . ARG A 1 101 ? -16.849 3.038 6.112 1.00 88.31 101 ARG A CA 1
ATOM 754 C C . ARG A 1 101 ? -17.749 4.263 6.218 1.00 88.31 101 ARG A C 1
ATOM 756 O O . ARG A 1 101 ? -17.505 5.289 5.599 1.00 88.31 101 ARG A O 1
ATOM 763 N N . THR A 1 102 ? -18.783 4.177 7.044 1.00 87.88 102 THR A N 1
ATOM 764 C CA . THR A 1 102 ? -19.596 5.347 7.381 1.00 87.88 102 THR A CA 1
ATOM 765 C C . THR A 1 102 ? -18.946 6.106 8.537 1.00 87.88 102 THR A C 1
ATOM 767 O O . THR A 1 102 ? -18.601 5.475 9.546 1.00 87.88 102 THR A O 1
ATOM 770 N N . PRO A 1 103 ? -18.788 7.437 8.440 1.00 86.81 103 PRO A N 1
ATOM 771 C CA . PRO A 1 103 ? -18.349 8.250 9.566 1.00 86.81 103 PRO A CA 1
ATOM 772 C C . PRO A 1 103 ? -19.234 8.013 10.792 1.00 86.81 103 PRO A C 1
ATOM 774 O O . PRO A 1 103 ? -20.459 7.961 10.691 1.00 86.81 103 PRO A O 1
ATOM 777 N N . VAL A 1 104 ? -18.610 7.861 11.959 1.00 90.25 104 VAL A N 1
ATOM 778 C CA . VAL A 1 104 ? -19.338 7.705 13.221 1.00 90.25 104 VAL A CA 1
ATOM 779 C C . VAL A 1 104 ? -19.637 9.092 13.769 1.00 90.25 104 VAL A C 1
ATOM 781 O O . VAL A 1 104 ? -18.723 9.836 14.119 1.00 90.25 104 VAL A O 1
ATOM 784 N N . THR A 1 105 ? -20.915 9.441 13.867 1.00 94.00 105 THR A N 1
ATOM 785 C CA . THR A 1 105 ? -21.343 10.653 14.567 1.00 94.00 105 THR A CA 1
ATOM 786 C C . THR A 1 105 ? -21.496 10.352 16.053 1.00 94.00 105 THR A C 1
ATOM 788 O O . THR A 1 105 ? -22.199 9.418 16.433 1.00 94.00 105 THR A O 1
ATOM 791 N N . ALA A 1 106 ? -20.855 11.154 16.903 1.00 92.56 106 ALA A N 1
ATOM 792 C CA . ALA A 1 106 ? -20.980 11.056 18.353 1.00 92.56 106 ALA A CA 1
ATOM 793 C C . ALA A 1 106 ? -21.565 12.351 18.926 1.00 92.56 106 ALA A C 1
ATOM 795 O O . ALA A 1 106 ? -21.058 13.442 18.670 1.00 92.56 106 ALA A O 1
ATOM 796 N N . THR A 1 107 ? -22.620 12.235 19.733 1.00 94.56 107 THR A N 1
ATOM 797 C CA . THR A 1 107 ? -23.190 13.374 20.462 1.00 94.56 107 THR A CA 1
ATOM 798 C C . THR A 1 107 ? -22.459 13.554 21.785 1.00 94.56 107 THR A C 1
ATOM 800 O O . THR A 1 107 ? -22.417 12.649 22.619 1.00 94.56 107 THR A O 1
ATOM 803 N N . LEU A 1 108 ? -21.907 14.746 22.002 1.00 94.50 108 LEU A N 1
ATOM 804 C CA . LEU A 1 108 ? -21.183 15.083 23.223 1.00 94.50 108 LEU A CA 1
ATOM 805 C C . LEU A 1 108 ? -21.975 16.089 24.061 1.00 94.50 108 LEU A C 1
ATOM 807 O O . LEU A 1 108 ? -22.592 17.016 23.541 1.00 94.50 108 LEU A O 1
ATOM 811 N N . ARG A 1 109 ? -21.929 15.930 25.387 1.00 96.06 109 ARG A N 1
ATOM 812 C CA . ARG A 1 109 ? -22.491 16.907 26.329 1.00 96.06 109 ARG A CA 1
ATOM 813 C C . ARG A 1 109 ? -21.446 17.970 26.634 1.00 96.06 109 ARG A C 1
ATOM 815 O O . ARG A 1 109 ? -20.424 17.649 27.239 1.00 96.06 109 ARG A O 1
ATOM 822 N N . ARG A 1 110 ? -21.736 19.232 26.304 1.00 94.88 110 ARG A N 1
ATOM 823 C CA . ARG A 1 110 ? -20.834 20.369 26.561 1.00 94.88 110 ARG A CA 1
ATOM 824 C C . ARG A 1 110 ? -20.362 20.429 28.018 1.00 94.88 110 ARG A C 1
ATOM 826 O O . ARG A 1 110 ? -19.169 20.553 28.254 1.00 94.88 110 ARG A O 1
ATOM 833 N N . GLN A 1 111 ? -21.269 20.215 28.972 1.00 96.25 111 GLN A N 1
ATOM 834 C CA . GLN A 1 111 ? -20.941 20.205 30.402 1.00 96.25 111 GLN A CA 1
ATOM 835 C C . GLN A 1 111 ? -19.921 19.116 30.784 1.00 96.25 111 GLN A C 1
ATOM 837 O O . GLN A 1 111 ? -19.074 19.343 31.640 1.00 96.25 111 GLN A O 1
ATOM 842 N N . LYS A 1 112 ? -19.960 17.935 30.146 1.00 95.75 112 LYS A N 1
ATOM 843 C CA . LYS A 1 112 ? -18.966 16.874 30.394 1.00 95.75 112 LYS A CA 1
ATOM 844 C C . LYS A 1 112 ? -17.591 17.246 29.844 1.00 95.75 112 LYS A C 1
ATOM 846 O O . LYS A 1 112 ? -16.594 16.902 30.462 1.00 95.75 112 LYS A O 1
ATOM 851 N N . ILE A 1 113 ? -17.554 17.918 28.693 1.00 95.81 113 ILE A N 1
ATOM 852 C CA . ILE A 1 113 ? -16.307 18.412 28.095 1.00 95.81 113 ILE A CA 1
ATOM 853 C C . ILE A 1 113 ? -15.679 19.448 29.029 1.00 95.81 113 ILE A C 1
ATOM 855 O O . ILE A 1 113 ? -14.519 19.314 29.390 1.00 95.81 113 ILE A O 1
ATOM 859 N N . GLN A 1 114 ? -16.477 20.417 29.473 1.00 96.31 114 GLN A N 1
ATOM 860 C CA . GLN A 1 114 ? -16.094 21.438 30.448 1.00 96.31 114 GLN A CA 1
ATOM 861 C C . GLN A 1 114 ? -15.552 20.827 31.746 1.00 96.31 114 GLN A C 1
ATOM 863 O O . GLN A 1 114 ? -14.404 21.063 32.110 1.00 96.31 114 GLN A O 1
ATOM 868 N N . GLY A 1 115 ? -16.305 19.911 32.363 1.00 96.12 115 GLY A N 1
ATOM 869 C CA . GLY A 1 115 ? -15.858 19.218 33.573 1.00 96.12 115 GLY A CA 1
ATOM 870 C C . GLY A 1 115 ? -14.583 18.383 33.396 1.00 96.12 115 GLY A C 1
ATOM 871 O O . GLY A 1 115 ? -13.795 18.292 34.329 1.00 96.12 115 GLY A O 1
ATOM 872 N N . PHE A 1 116 ? -14.354 17.787 32.218 1.00 95.69 116 PHE A N 1
ATOM 873 C CA . PHE A 1 116 ? -13.122 17.040 31.928 1.00 95.69 116 PHE A CA 1
ATOM 874 C C . PHE A 1 116 ? -11.917 17.961 31.683 1.00 95.69 116 PHE A C 1
ATOM 876 O O . PHE A 1 116 ? -10.806 17.632 32.086 1.00 95.69 116 PHE A O 1
ATOM 883 N N . LEU A 1 117 ? -12.133 19.102 31.025 1.00 96.06 117 LEU A N 1
ATOM 884 C CA . LEU A 1 117 ? -11.091 20.086 30.714 1.00 96.06 117 LEU A CA 1
ATOM 885 C C . LEU A 1 117 ? -10.805 21.058 31.871 1.00 96.06 117 LEU A C 1
ATOM 887 O O . LEU A 1 117 ? -9.793 21.752 31.830 1.00 96.06 117 LEU A O 1
ATOM 891 N N . GLY A 1 118 ? -11.674 21.116 32.883 1.00 91.81 118 GLY A N 1
ATOM 892 C CA . GLY A 1 118 ? -11.548 22.029 34.021 1.00 91.81 118 GLY A CA 1
ATOM 893 C C . GLY A 1 118 ? -11.902 23.487 33.700 1.00 91.81 118 GLY A C 1
ATOM 894 O O . GLY A 1 118 ? -11.403 24.381 34.381 1.00 91.81 118 GLY A O 1
ATOM 895 N N . VAL A 1 119 ? -12.732 23.722 32.674 1.00 84.81 119 VAL A N 1
ATOM 896 C CA . VAL A 1 119 ? -13.205 25.053 32.224 1.00 84.81 119 VAL A CA 1
ATOM 897 C C . VAL A 1 119 ? -14.720 25.165 32.229 1.00 84.81 119 VAL A C 1
ATOM 899 O O . VAL A 1 119 ? -15.387 24.113 32.130 1.00 84.81 119 VAL A O 1
#

Secondary structure (DSSP, 8-state):
---EEE-SSSEEEETTTEE-GGG---TT----PPP-----HHHHHHHHHHHT---HHHHHHTT---TTHHHHHHHHHHHHHHHHH-----S------SSPPPPPP----HHHHHHHHT-

Nearest PDB structures (foldseek):
  7db7-assembly1_B  TM=9.803E-01  e=2.958E-04  Mycobacterium tuberculosis H37Rv
  2rhq-assembly1_B-2  TM=8.326E-01  e=5.928E-05  Staphylococcus haemolyticus
  2iy5-assembly1_B-2  TM=8.982E-01  e=1.691E-04  Thermus thermophilus HB8
  2akw-assembly1_B  TM=9.117E-01  e=1.945E-04  Thermus thermophilus HB8

pLDDT: mean 95.65, std 2.84, range [80.88, 98.25]

Mean predicted aligned error: 4.03 Å